Protein AF-A0A3B9JZQ7-F1 (afdb_monomer_lite)

Secondary structure (DSSP, 8-state):
------------------SSHHHHHHHHHHHTTT--SHHHHHHHHHHHHHHHHH--SSS-TTTHHHHHHHHHHHHHHHHHHHS---SS--HHHHHHHHHHHHHHHHHHHHHHHHHHHHHHHHHHHHHTT-----PPPPGGGTT-PPP------HHHHHHHTT-

Sequence (163 aa):
MAAQLESEVDFQLHLDNFEGPFDLLLNLIGKHELDISQIALARVTDEFLKYVKQLDSRQEIESASEFLVVAATLLDMKIVSLLPQSQAVDSEDIAALEARDLLFARLLQYRAFKEISSWFSTSLELESVRVAREVRLEETYRNLRPELVWSTDLEQFSQLAQL

Structure (mmCIF, N/CA/C/O backbone):
data_AF-A0A3B9JZQ7-F1
#
_entry.id   AF-A0A3B9JZQ7-F1
#
loop_
_atom_site.group_PDB
_atom_site.id
_atom_site.type_symbol
_atom_site.label_atom_id
_atom_site.label_alt_id
_atom_site.label_comp_id
_atom_site.label_asym_id
_atom_site.label_entity_id
_atom_site.label_seq_id
_atom_site.pdbx_PDB_ins_code
_atom_site.Cartn_x
_atom_site.Cartn_y
_atom_site.Cartn_z
_atom_site.occupancy
_atom_site.B_iso_or_equiv
_atom_site.auth_seq_id
_atom_site.auth_comp_id
_atom_site.auth_asym_id
_atom_site.auth_atom_id
_atom_site.pdbx_PDB_model_num
ATOM 1 N N . MET A 1 1 ? -22.611 -52.485 2.851 1.00 37.38 1 MET A N 1
ATOM 2 C CA . MET A 1 1 ? -22.014 -51.478 3.749 1.00 37.38 1 MET A CA 1
ATOM 3 C C . MET A 1 1 ? -21.030 -50.672 2.917 1.00 37.38 1 MET A C 1
ATOM 5 O O . MET A 1 1 ? -19.875 -51.051 2.805 1.00 37.38 1 MET A O 1
ATOM 9 N N . ALA A 1 2 ? -21.542 -49.672 2.199 1.00 35.56 2 ALA A N 1
ATOM 10 C CA . ALA A 1 2 ? -20.739 -48.759 1.395 1.00 35.56 2 ALA A CA 1
ATOM 11 C C . ALA A 1 2 ? -20.433 -47.555 2.286 1.00 35.56 2 ALA A C 1
ATOM 13 O O . ALA A 1 2 ? -21.358 -46.881 2.728 1.00 35.56 2 ALA A O 1
ATOM 14 N N . ALA A 1 3 ? -19.164 -47.364 2.635 1.00 38.00 3 ALA A N 1
ATOM 15 C CA . ALA A 1 3 ? -18.738 -46.189 3.373 1.00 38.00 3 ALA A CA 1
ATOM 16 C C . ALA A 1 3 ? -18.608 -45.032 2.377 1.00 38.00 3 ALA A C 1
ATOM 18 O O . ALA A 1 3 ? -17.708 -45.028 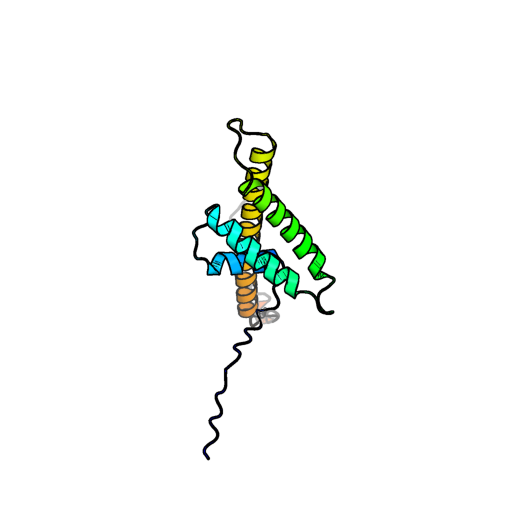1.538 1.00 38.00 3 ALA A O 1
ATOM 19 N N . GLN A 1 4 ? -19.550 -44.091 2.454 1.00 39.56 4 GLN A N 1
ATOM 20 C CA . GLN A 1 4 ? -19.399 -42.744 1.920 1.00 39.56 4 GLN A CA 1
ATOM 21 C C . GLN A 1 4 ? -18.140 -42.123 2.548 1.00 39.56 4 GLN A C 1
ATOM 23 O O . GLN A 1 4 ? -18.058 -41.997 3.767 1.00 39.56 4 GLN A O 1
ATOM 28 N N . LEU A 1 5 ? -17.169 -41.742 1.723 1.00 39.50 5 LEU A N 1
ATOM 29 C CA . LEU A 1 5 ? -16.162 -40.751 2.092 1.00 39.50 5 LEU A CA 1
ATOM 30 C C . LEU A 1 5 ? -16.700 -39.407 1.604 1.00 39.50 5 LEU A C 1
ATOM 32 O O . LEU A 1 5 ? -16.494 -39.029 0.453 1.00 39.50 5 LEU A O 1
ATOM 36 N N . GLU A 1 6 ? -17.454 -38.725 2.462 1.00 41.28 6 GLU A N 1
ATOM 37 C CA . GLU A 1 6 ? -17.673 -37.290 2.313 1.00 41.28 6 GLU A CA 1
ATOM 38 C C . GLU A 1 6 ? -16.340 -36.610 2.622 1.00 41.28 6 GLU A C 1
ATOM 40 O O . GLU A 1 6 ? -15.930 -36.491 3.774 1.00 41.28 6 GLU A O 1
ATOM 45 N N . SER A 1 7 ? -15.607 -36.230 1.579 1.00 39.06 7 SER A N 1
ATOM 46 C CA . SER A 1 7 ? -14.539 -35.254 1.727 1.00 39.06 7 SER A CA 1
ATOM 47 C C . SER A 1 7 ? -15.198 -33.882 1.857 1.00 39.06 7 SER A C 1
ATOM 49 O O . SER A 1 7 ? -15.481 -33.236 0.845 1.00 39.06 7 SER A O 1
ATOM 51 N N . GLU A 1 8 ? -15.462 -33.441 3.088 1.00 43.41 8 GLU A N 1
ATOM 52 C CA . GLU A 1 8 ? -15.499 -32.007 3.372 1.00 43.41 8 GLU A CA 1
ATOM 53 C C . GLU A 1 8 ? -14.128 -31.464 2.967 1.00 43.41 8 GLU A C 1
ATOM 55 O O . GLU A 1 8 ? -13.118 -31.685 3.635 1.00 43.41 8 GLU A O 1
ATOM 60 N N . VAL A 1 9 ? -14.070 -30.836 1.795 1.00 34.81 9 VAL A N 1
ATOM 61 C CA . VAL A 1 9 ? -12.915 -30.037 1.406 1.00 34.81 9 VAL A CA 1
ATOM 62 C C . VAL A 1 9 ? -12.940 -28.828 2.332 1.00 34.81 9 VAL A C 1
ATOM 64 O O . VAL A 1 9 ? -13.608 -27.837 2.047 1.00 34.81 9 VAL A O 1
ATOM 67 N N . ASP A 1 10 ? -12.256 -28.946 3.468 1.00 35.53 10 ASP A N 1
ATOM 68 C CA . ASP A 1 10 ? -11.880 -27.811 4.300 1.00 35.53 10 ASP A CA 1
ATOM 69 C C . ASP A 1 10 ? -10.979 -26.930 3.427 1.00 35.53 10 ASP A C 1
ATOM 71 O O . ASP A 1 10 ? -9.801 -27.220 3.203 1.00 35.53 10 ASP A O 1
ATOM 75 N N . PHE A 1 11 ? -11.584 -25.929 2.786 1.00 29.72 11 PHE A N 1
ATOM 76 C CA . PHE A 1 11 ? -10.902 -25.022 1.874 1.00 29.72 11 PHE A CA 1
ATOM 77 C C . PHE A 1 11 ? -10.063 -24.062 2.721 1.00 29.72 11 PHE A C 1
ATOM 79 O O . PHE A 1 11 ? -10.456 -22.929 2.995 1.00 29.72 11 PHE A O 1
ATOM 86 N N . GLN A 1 12 ? -8.906 -24.537 3.182 1.00 29.44 12 GLN A N 1
ATOM 87 C CA . GLN A 1 12 ? -7.906 -23.706 3.839 1.00 29.44 12 GLN A CA 1
ATOM 88 C C . GLN A 1 12 ? -7.220 -22.850 2.777 1.00 29.44 12 GLN A C 1
ATOM 90 O O . GLN A 1 12 ? -6.185 -23.199 2.210 1.00 29.44 12 GLN A O 1
ATOM 95 N N . LEU A 1 13 ? -7.852 -21.716 2.478 1.00 29.69 13 LEU A N 1
ATOM 96 C CA . LEU A 1 13 ? -7.242 -20.630 1.733 1.00 29.69 13 LEU A CA 1
ATOM 97 C C . LEU A 1 13 ? -6.156 -20.015 2.631 1.00 29.69 13 LEU A C 1
ATOM 99 O O . LEU A 1 13 ? -6.441 -19.140 3.449 1.00 29.69 13 LEU A O 1
ATOM 103 N N . HIS A 1 14 ? -4.918 -20.495 2.515 1.00 36.44 14 HIS A N 1
ATOM 104 C CA . HIS A 1 14 ? -3.764 -19.769 3.034 1.00 36.44 14 HIS A CA 1
ATOM 105 C C . HIS A 1 14 ? -3.630 -18.483 2.216 1.00 36.44 14 HIS A C 1
ATOM 107 O O . HIS A 1 14 ? -3.199 -18.513 1.067 1.00 36.44 14 HIS A O 1
ATOM 113 N N . LEU A 1 15 ? -4.104 -17.375 2.786 1.00 44.41 15 LEU A N 1
ATOM 114 C CA . LEU A 1 15 ? -3.919 -16.047 2.219 1.00 44.41 15 LEU A CA 1
ATOM 115 C C . LEU A 1 15 ? -2.451 -15.658 2.395 1.00 44.41 15 LEU A C 1
ATOM 117 O O . LEU A 1 15 ? -1.941 -15.675 3.509 1.00 44.41 15 LEU A O 1
ATO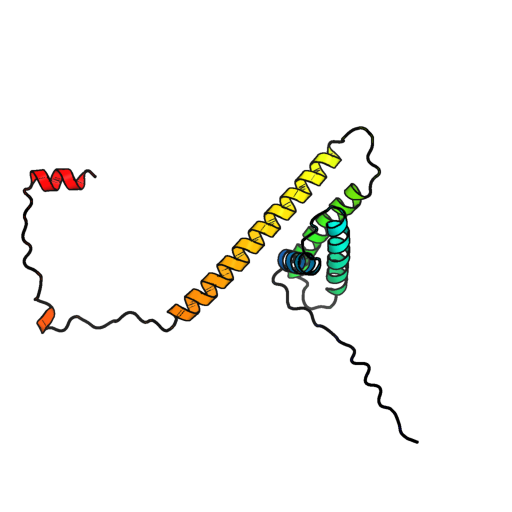M 121 N N . ASP A 1 16 ? -1.837 -15.389 1.249 1.00 52.84 16 ASP A N 1
ATOM 122 C CA . ASP A 1 16 ? -0.531 -14.808 0.946 1.00 52.84 16 ASP A CA 1
ATOM 123 C C . ASP A 1 16 ? 0.248 -14.149 2.100 1.00 52.84 16 ASP A C 1
ATOM 125 O O . ASP A 1 16 ? -0.300 -13.413 2.918 1.00 52.84 16 ASP A O 1
ATOM 129 N N . ASN A 1 17 ? 1.576 -14.318 2.079 1.00 60.31 17 ASN A N 1
ATOM 130 C CA . ASN A 1 17 ? 2.511 -13.474 2.824 1.00 60.31 17 ASN A CA 1
ATOM 131 C C . ASN A 1 17 ? 2.336 -12.018 2.354 1.00 60.31 17 ASN A C 1
ATOM 133 O O . ASN A 1 17 ? 2.910 -11.618 1.340 1.00 60.31 17 ASN A O 1
ATOM 137 N N . PHE A 1 18 ? 1.520 -11.231 3.053 1.00 69.88 18 PHE A N 1
ATOM 138 C CA . PHE A 1 18 ? 1.382 -9.804 2.770 1.00 69.88 18 PHE A CA 1
ATOM 139 C C . PHE A 1 18 ? 2.705 -9.091 3.058 1.00 69.88 18 PHE A C 1
ATOM 141 O O . PHE A 1 18 ? 3.328 -9.317 4.094 1.00 69.88 18 PHE A O 1
ATOM 148 N N . GLU A 1 19 ? 3.104 -8.168 2.183 1.00 72.50 19 GLU A N 1
ATOM 149 C CA . GLU A 1 19 ? 4.322 -7.364 2.375 1.00 72.50 19 GLU A CA 1
ATOM 150 C C . GLU A 1 19 ? 4.186 -6.324 3.508 1.00 72.50 19 GLU A C 1
ATOM 152 O O . GLU A 1 19 ? 5.148 -5.634 3.835 1.00 72.50 19 GLU A O 1
ATOM 157 N N . GLY A 1 20 ? 2.995 -6.194 4.106 1.00 81.19 20 GLY A N 1
ATOM 158 C CA . GLY A 1 20 ? 2.732 -5.308 5.238 1.00 81.19 20 GLY A CA 1
ATOM 159 C C . GLY A 1 20 ? 1.241 -5.023 5.464 1.00 81.19 20 GLY A C 1
ATOM 160 O O . GLY A 1 20 ? 0.377 -5.511 4.724 1.00 81.19 20 GLY A O 1
ATOM 161 N N . PRO A 1 21 ? 0.902 -4.190 6.465 1.00 83.94 21 PRO A N 1
ATOM 162 C CA . PRO A 1 21 ? -0.486 -3.929 6.851 1.00 83.94 21 PRO A CA 1
ATOM 163 C C . PRO A 1 21 ? -1.283 -3.164 5.789 1.00 83.94 21 PRO A C 1
ATOM 165 O O . PRO A 1 21 ? -2.485 -3.385 5.647 1.00 83.94 21 PRO A O 1
ATOM 168 N N . PHE A 1 22 ? -0.638 -2.284 5.016 1.00 85.81 22 PHE A N 1
ATOM 169 C CA . PHE A 1 22 ? -1.313 -1.552 3.940 1.00 85.81 22 PHE A CA 1
ATOM 170 C C . PHE A 1 22 ? -1.701 -2.453 2.773 1.00 85.81 22 PHE A C 1
ATOM 172 O O . PHE A 1 22 ? -2.736 -2.215 2.154 1.00 85.81 22 PHE A O 1
ATOM 179 N N . ASP A 1 23 ? -0.927 -3.504 2.506 1.00 83.56 23 ASP A N 1
ATOM 180 C CA . ASP A 1 23 ? -1.261 -4.448 1.446 1.00 83.56 23 ASP A CA 1
ATOM 181 C C . ASP A 1 23 ? -2.479 -5.294 1.8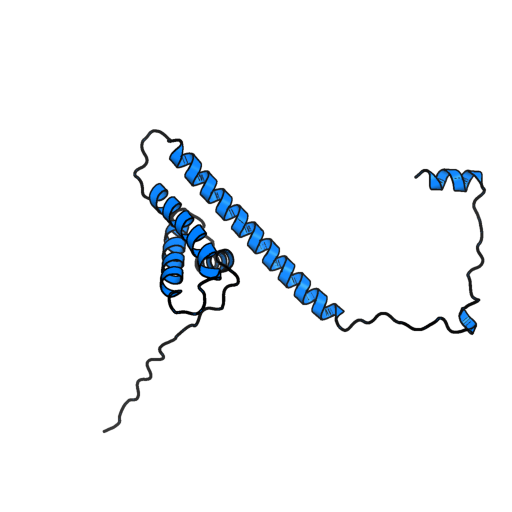05 1.00 83.56 23 ASP A C 1
ATOM 183 O O . ASP A 1 23 ? -3.413 -5.435 1.014 1.00 83.56 23 ASP A O 1
ATOM 187 N N . LEU A 1 24 ? -2.519 -5.768 3.054 1.00 84.19 24 LEU A N 1
ATOM 188 C CA . LEU A 1 24 ? -3.696 -6.432 3.595 1.00 84.19 24 LEU A CA 1
ATOM 189 C C . LEU A 1 24 ? -4.923 -5.518 3.509 1.00 84.19 24 LEU A C 1
ATOM 191 O O . LEU A 1 24 ? -5.968 -5.940 3.021 1.00 84.19 24 LEU A O 1
ATOM 195 N N . LEU A 1 25 ? -4.802 -4.256 3.931 1.00 84.50 25 LEU A N 1
ATOM 196 C CA . LEU A 1 25 ? -5.907 -3.301 3.846 1.00 84.50 25 LEU A CA 1
ATOM 197 C C . LEU A 1 25 ? -6.373 -3.075 2.408 1.00 84.50 25 LEU A C 1
ATOM 199 O O . LEU A 1 25 ? -7.577 -3.079 2.168 1.00 84.50 25 LEU A O 1
ATOM 203 N N . LEU A 1 26 ? -5.460 -2.923 1.446 1.00 82.56 26 LEU A N 1
ATOM 204 C CA . LEU A 1 26 ? -5.830 -2.801 0.035 1.00 82.56 26 LEU A CA 1
ATOM 205 C C . LEU A 1 26 ? -6.550 -4.051 -0.480 1.00 82.56 26 LEU A C 1
ATOM 207 O O . LEU A 1 26 ? -7.528 -3.920 -1.213 1.00 82.56 26 LEU A O 1
ATOM 211 N N . ASN A 1 27 ? -6.107 -5.247 -0.084 1.00 82.88 27 ASN A N 1
ATOM 212 C CA . ASN A 1 27 ? -6.754 -6.502 -0.464 1.00 82.88 27 ASN A CA 1
ATOM 213 C C . ASN A 1 27 ? -8.178 -6.599 0.105 1.00 82.88 27 ASN A C 1
ATOM 215 O O . ASN A 1 27 ? -9.115 -6.922 -0.626 1.00 82.88 27 ASN A O 1
ATOM 219 N N . LEU A 1 28 ? -8.351 -6.270 1.390 1.00 81.62 28 LEU A N 1
ATOM 220 C CA . LEU A 1 28 ? -9.656 -6.261 2.055 1.00 81.62 28 LEU A CA 1
ATOM 221 C C . LEU A 1 28 ? -10.587 -5.211 1.434 1.00 81.62 28 LEU A C 1
ATOM 223 O O . LEU A 1 28 ? -11.722 -5.524 1.094 1.00 81.62 28 LEU A O 1
ATOM 227 N N . ILE A 1 29 ? -10.103 -3.988 1.199 1.00 78.44 29 ILE A N 1
ATOM 228 C CA . ILE A 1 29 ? -10.885 -2.923 0.548 1.00 78.44 29 ILE A CA 1
ATOM 229 C C . ILE A 1 29 ? -11.261 -3.317 -0.886 1.00 78.44 29 ILE A C 1
ATOM 231 O O . ILE A 1 29 ? -12.388 -3.074 -1.312 1.00 78.44 29 ILE A O 1
ATOM 235 N N . GLY A 1 30 ? -10.345 -3.948 -1.625 1.00 76.25 30 GLY A N 1
ATOM 236 C CA . GLY A 1 30 ? -10.595 -4.431 -2.982 1.00 76.25 30 GLY A CA 1
ATOM 237 C C . GLY A 1 30 ? -11.689 -5.500 -3.048 1.00 76.25 30 GLY A C 1
ATOM 238 O O . GLY A 1 30 ? -12.511 -5.463 -3.959 1.00 76.25 30 GLY A O 1
ATOM 239 N N . LYS A 1 31 ? -11.747 -6.410 -2.065 1.00 73.75 31 LYS A N 1
ATOM 240 C CA . LYS A 1 31 ? -12.781 -7.460 -1.970 1.00 73.75 31 LYS A CA 1
ATOM 241 C C . LYS A 1 31 ? -14.192 -6.918 -1.747 1.00 73.75 31 LYS A C 1
ATOM 243 O O . LYS A 1 31 ? -15.149 -7.558 -2.167 1.00 73.75 31 LYS A O 1
ATOM 248 N N . HIS A 1 32 ? -14.324 -5.764 -1.097 1.00 66.19 32 HIS A N 1
ATOM 249 C CA . HIS A 1 32 ? -15.621 -5.149 -0.788 1.00 66.19 32 HIS A CA 1
ATOM 250 C C . HIS A 1 32 ? -16.083 -4.126 -1.841 1.00 66.19 32 HIS A C 1
ATOM 252 O O . HIS A 1 32 ? -16.973 -3.339 -1.540 1.00 66.19 32 HIS A O 1
ATOM 258 N N . GLU A 1 33 ? -15.486 -4.131 -3.043 1.00 54.22 33 GLU A N 1
ATOM 259 C CA . GLU A 1 33 ? -15.878 -3.335 -4.222 1.00 54.22 33 GLU A CA 1
ATOM 260 C C . GLU A 1 33 ? -16.396 -1.915 -3.896 1.00 54.22 33 GLU A C 1
ATOM 262 O O . GLU A 1 33 ? -17.582 -1.617 -3.961 1.00 54.22 33 GLU A O 1
ATOM 267 N N . LEU A 1 34 ? -15.460 -1.007 -3.602 1.00 49.44 34 LEU A N 1
ATOM 268 C CA . LEU A 1 34 ? -15.567 0.445 -3.841 1.00 49.44 34 LEU A CA 1
ATOM 269 C C . LEU A 1 34 ? -16.699 1.265 -3.191 1.00 49.44 34 LEU A C 1
ATOM 271 O O . LEU A 1 34 ? -16.786 2.453 -3.491 1.00 49.44 34 LEU A O 1
ATOM 275 N N . ASP A 1 35 ? -17.453 0.764 -2.218 1.00 50.28 35 ASP A N 1
ATOM 276 C CA . ASP A 1 35 ? -18.260 1.646 -1.360 1.00 50.28 35 ASP A CA 1
ATOM 277 C C . ASP A 1 35 ? -17.449 2.092 -0.137 1.00 50.28 35 ASP A C 1
ATOM 279 O O . ASP A 1 35 ? -17.704 1.663 0.983 1.00 50.28 35 ASP A O 1
ATOM 283 N N . ILE A 1 36 ? -16.464 2.982 -0.329 1.00 53.44 36 ILE A N 1
ATOM 284 C CA . ILE A 1 36 ? -15.640 3.591 0.743 1.00 53.44 36 ILE A CA 1
ATOM 285 C C . ILE A 1 36 ? -16.478 4.610 1.554 1.00 53.44 36 ILE A C 1
ATOM 287 O O . ILE A 1 36 ? -16.139 5.781 1.709 1.00 53.44 36 ILE A O 1
ATOM 291 N N . SER A 1 37 ? -17.632 4.171 2.047 1.00 55.91 37 SER A N 1
ATOM 292 C CA . SER A 1 37 ? -18.474 4.879 3.006 1.00 55.91 37 SER A CA 1
ATOM 293 C C . SER A 1 37 ? -18.071 4.494 4.434 1.00 55.91 37 SER A C 1
ATOM 295 O O . SER A 1 37 ? -17.359 3.511 4.656 1.00 55.91 37 SER A O 1
ATOM 297 N N . GLN A 1 38 ? -18.555 5.233 5.435 1.00 56.09 38 GLN A N 1
ATOM 298 C CA . GLN A 1 38 ? -18.301 4.928 6.854 1.00 56.09 38 GLN A CA 1
ATOM 299 C C . GLN A 1 38 ? -18.656 3.471 7.233 1.00 56.09 38 GLN A C 1
ATOM 301 O O . GLN A 1 38 ? -18.018 2.883 8.105 1.00 56.09 38 GLN A O 1
ATOM 306 N N . ILE A 1 39 ? -19.619 2.855 6.533 1.00 51.03 39 ILE A N 1
ATOM 307 C CA . ILE A 1 39 ? -20.075 1.475 6.765 1.00 51.03 39 ILE A CA 1
ATOM 308 C C . ILE A 1 39 ? -19.032 0.438 6.302 1.00 51.03 39 ILE A C 1
ATOM 310 O O . ILE A 1 39 ? -18.928 -0.632 6.905 1.00 51.03 39 ILE A O 1
ATOM 314 N N . ALA A 1 40 ? -18.222 0.743 5.281 1.00 64.56 40 ALA A N 1
ATOM 315 C CA . ALA A 1 40 ? -17.184 -0.167 4.794 1.00 64.56 40 ALA A CA 1
ATOM 316 C C . ALA A 1 40 ? -15.925 -0.157 5.665 1.00 64.56 40 ALA A C 1
ATOM 318 O O . ALA A 1 40 ? -15.329 -1.213 5.868 1.00 64.56 40 ALA A O 1
ATOM 319 N N . LEU A 1 41 ? -15.558 0.990 6.252 1.00 71.44 41 LEU A N 1
ATOM 320 C CA . LEU A 1 41 ? -14.386 1.068 7.130 1.00 71.44 41 LEU A CA 1
ATOM 321 C C . LEU A 1 41 ? -14.554 0.173 8.364 1.00 71.44 41 LEU A C 1
ATOM 323 O O . LEU A 1 41 ? -13.646 -0.573 8.702 1.00 71.44 41 LEU A O 1
ATOM 327 N N . ALA A 1 42 ? -15.734 0.172 8.990 1.00 76.50 42 ALA A N 1
ATOM 328 C CA . ALA A 1 42 ? -16.002 -0.676 10.152 1.00 76.50 42 ALA A CA 1
ATOM 329 C C . ALA A 1 42 ? -15.866 -2.179 9.839 1.00 76.50 42 ALA A C 1
ATOM 331 O O . ALA A 1 42 ? -15.294 -2.918 10.641 1.00 76.50 42 ALA A O 1
ATOM 332 N N . ARG A 1 43 ? -16.350 -2.623 8.668 1.00 78.62 43 ARG A N 1
ATOM 333 C CA . ARG A 1 43 ? -16.232 -4.022 8.218 1.00 78.62 43 ARG A CA 1
ATOM 334 C C . ARG A 1 43 ? -14.786 -4.405 7.915 1.00 78.62 43 ARG A C 1
ATOM 336 O O . ARG A 1 43 ? -14.326 -5.442 8.382 1.00 78.62 43 ARG A O 1
ATOM 343 N N . VAL A 1 44 ? -14.062 -3.547 7.196 1.00 81.00 44 VAL A N 1
ATOM 344 C CA . VAL A 1 44 ? -12.639 -3.754 6.887 1.00 81.00 44 VAL A CA 1
ATOM 345 C C . VAL A 1 44 ? -11.809 -3.800 8.170 1.00 81.00 44 VAL A C 1
ATOM 347 O O . VAL A 1 44 ? -10.954 -4.670 8.306 1.00 81.00 44 VAL A O 1
ATOM 350 N N . THR A 1 45 ? -12.094 -2.930 9.144 1.00 84.25 45 THR A N 1
ATOM 351 C CA . THR A 1 45 ? -11.446 -2.953 10.463 1.00 84.25 45 THR A CA 1
ATOM 352 C C . THR A 1 45 ? -11.676 -4.282 11.182 1.00 84.25 45 THR A C 1
ATOM 354 O O . THR A 1 45 ? -10.737 -4.835 11.749 1.00 84.25 45 THR A O 1
ATOM 357 N N . ASP A 1 46 ? -12.890 -4.834 11.145 1.00 86.25 46 ASP A N 1
ATOM 358 C CA . ASP A 1 46 ? -13.184 -6.120 11.790 1.00 86.25 46 ASP A CA 1
ATOM 359 C C . ASP A 1 46 ? -12.447 -7.292 11.133 1.00 86.25 46 ASP A C 1
ATOM 361 O O . ASP A 1 46 ? -11.897 -8.149 11.832 1.00 86.25 46 ASP A O 1
ATOM 365 N N . GLU A 1 47 ? -12.374 -7.313 9.803 1.00 84.62 47 GLU A N 1
ATOM 366 C CA . GLU A 1 47 ? -11.606 -8.316 9.058 1.00 84.62 47 GLU A CA 1
ATOM 367 C C . GLU A 1 47 ? -10.097 -8.180 9.297 1.00 84.62 47 GLU A C 1
ATOM 369 O O . GLU A 1 47 ? -9.423 -9.183 9.544 1.00 84.62 47 GLU A O 1
ATOM 374 N N . PHE A 1 48 ? -9.579 -6.950 9.322 1.00 86.06 48 PHE A N 1
ATOM 375 C CA . PHE A 1 48 ? -8.179 -6.668 9.636 1.00 86.06 48 PHE A CA 1
ATOM 376 C C . PHE A 1 48 ? -7.818 -7.155 11.043 1.00 86.06 48 PHE A C 1
ATOM 378 O O . PHE A 1 48 ? -6.848 -7.888 11.223 1.00 86.06 48 PHE A O 1
ATOM 385 N N . LEU A 1 49 ? -8.630 -6.824 12.052 1.00 85.38 49 LEU A N 1
ATOM 386 C CA . LEU A 1 49 ? -8.405 -7.268 13.431 1.00 85.38 49 LEU A CA 1
ATOM 387 C C . LEU A 1 49 ? -8.520 -8.788 13.580 1.00 85.38 49 LEU A C 1
ATOM 389 O O . LEU A 1 49 ? -7.829 -9.371 14.415 1.00 85.38 49 LEU A O 1
ATOM 393 N N . LYS A 1 50 ? -9.382 -9.444 12.794 1.00 86.25 50 LYS A N 1
ATOM 394 C CA . LYS A 1 50 ? -9.472 -10.909 12.763 1.00 86.25 50 LYS A CA 1
ATOM 395 C C . LYS A 1 50 ? -8.175 -11.525 12.239 1.00 86.25 50 LYS A C 1
ATOM 397 O O . LYS A 1 50 ? -7.691 -12.469 12.856 1.00 86.25 50 LYS A O 1
ATOM 402 N N . TYR A 1 51 ? -7.601 -10.964 11.175 1.00 80.88 51 TYR A N 1
ATOM 403 C CA . TYR A 1 51 ? -6.307 -11.393 10.642 1.00 80.88 51 TYR A CA 1
ATOM 404 C C . TYR A 1 51 ? -5.174 -11.166 11.655 1.00 80.88 51 TYR A C 1
ATOM 406 O O . TYR A 1 51 ? -4.432 -12.091 11.973 1.00 80.88 51 TYR A O 1
ATOM 414 N N . VAL A 1 52 ? -5.103 -9.977 12.266 1.00 80.44 52 VAL A N 1
ATOM 415 C CA . VAL A 1 52 ? -4.091 -9.655 13.294 1.00 80.44 52 VAL A CA 1
ATOM 416 C C . VAL A 1 52 ? -4.174 -10.573 14.514 1.00 80.44 52 VAL A C 1
ATOM 418 O O . VAL A 1 52 ? -3.151 -10.933 15.080 1.00 80.44 52 VAL A O 1
ATOM 421 N N . LYS A 1 53 ? -5.366 -11.027 14.906 1.00 80.12 53 LYS A N 1
ATOM 422 C CA . LYS A 1 53 ? -5.521 -12.015 15.989 1.00 80.12 53 LYS A CA 1
ATOM 423 C C . LYS A 1 53 ? -5.083 -13.430 15.603 1.00 80.12 53 LYS A C 1
ATOM 425 O O . LYS A 1 53 ? -4.841 -14.243 16.488 1.00 80.12 53 LYS A O 1
ATOM 430 N N . GLN A 1 54 ? -5.036 -13.745 14.310 1.00 77.88 54 GLN A N 1
ATOM 431 C CA . GLN A 1 54 ? -4.589 -15.043 13.795 1.00 77.88 54 GLN A CA 1
ATOM 432 C C . GLN A 1 54 ? -3.073 -15.094 13.564 1.00 77.88 54 GLN A C 1
ATOM 434 O O . GLN A 1 54 ? -2.519 -16.188 13.497 1.00 77.88 54 GLN A O 1
ATOM 439 N N . LEU A 1 55 ? -2.404 -13.936 13.518 1.00 70.75 55 LEU A N 1
ATOM 440 C CA . LEU A 1 55 ? -0.948 -13.795 13.374 1.00 70.75 55 LEU A CA 1
ATOM 441 C C . LEU A 1 55 ? -0.131 -14.385 14.550 1.00 70.75 55 LEU A C 1
ATOM 443 O O . LEU A 1 55 ? 1.096 -14.463 14.485 1.00 70.75 55 LEU A O 1
ATOM 447 N N . ASP A 1 56 ? -0.782 -14.871 15.608 1.00 55.62 56 ASP A N 1
ATOM 448 C CA . ASP A 1 56 ? -0.130 -15.485 16.765 1.00 55.62 56 ASP A CA 1
ATOM 449 C C . ASP A 1 56 ? 0.160 -16.985 16.569 1.00 55.62 56 ASP A C 1
ATOM 451 O O . ASP A 1 56 ? -0.550 -17.860 17.066 1.00 55.62 56 ASP A O 1
ATOM 455 N N . SER A 1 57 ? 1.278 -17.301 15.904 1.00 52.81 57 SER A N 1
ATOM 456 C CA . SER A 1 57 ? 2.099 -18.470 16.271 1.00 52.81 57 SER A CA 1
ATOM 457 C C . SER A 1 57 ? 3.530 -18.396 15.710 1.00 52.81 57 SER A C 1
ATOM 459 O O . SER A 1 57 ? 3.838 -18.852 14.619 1.00 52.81 57 SER A O 1
ATOM 461 N N . ARG A 1 58 ? 4.463 -17.876 16.520 1.00 52.69 58 ARG A N 1
ATOM 462 C CA . ARG A 1 58 ? 5.933 -18.063 16.423 1.00 52.69 58 ARG A CA 1
ATOM 463 C C . ARG A 1 58 ? 6.699 -17.549 15.186 1.00 52.69 58 ARG A C 1
ATOM 465 O O . ARG A 1 58 ? 7.916 -17.455 15.317 1.00 52.69 58 ARG A O 1
ATOM 472 N N . GLN A 1 59 ? 6.084 -17.215 14.050 1.00 53.97 59 GLN A N 1
ATOM 473 C CA . GLN A 1 59 ? 6.831 -16.932 12.807 1.00 53.97 59 GLN A CA 1
ATOM 474 C C . GLN A 1 59 ? 6.943 -15.452 12.387 1.00 53.97 59 GLN A C 1
ATOM 476 O O . GLN A 1 59 ? 7.845 -15.147 11.615 1.00 53.97 59 GLN A O 1
ATOM 481 N N . GLU A 1 60 ? 6.140 -14.519 12.921 1.00 57.62 60 GLU A N 1
ATOM 482 C CA . GLU A 1 60 ? 6.022 -13.156 12.341 1.00 57.62 60 GLU A CA 1
ATOM 483 C C . GLU A 1 60 ? 6.079 -12.006 13.375 1.00 57.62 60 GLU A C 1
ATOM 485 O O . GLU A 1 60 ? 5.445 -10.963 13.230 1.00 57.62 60 GLU A O 1
ATOM 490 N N . ILE A 1 61 ? 6.855 -12.176 14.451 1.00 52.66 61 ILE A N 1
ATOM 491 C CA . ILE A 1 61 ? 6.940 -11.197 15.558 1.00 52.66 61 ILE A CA 1
ATOM 492 C C . ILE A 1 61 ? 7.524 -9.841 15.112 1.00 52.66 61 ILE A C 1
ATOM 494 O O . ILE A 1 61 ? 7.154 -8.806 15.663 1.00 52.66 61 ILE A O 1
ATOM 498 N N . GLU A 1 62 ? 8.416 -9.820 14.119 1.00 56.62 62 GLU A N 1
ATOM 499 C CA . GLU A 1 62 ? 9.075 -8.586 13.663 1.00 56.62 62 GLU A CA 1
ATOM 500 C C . GLU A 1 62 ? 8.113 -7.693 12.855 1.00 56.62 62 GLU A C 1
ATOM 502 O O . GLU A 1 62 ? 8.012 -6.490 13.108 1.00 56.62 62 GLU A O 1
ATOM 507 N N . SER A 1 63 ? 7.300 -8.301 11.985 1.00 60.00 63 SER A N 1
ATOM 508 C CA . SER A 1 63 ? 6.252 -7.617 11.218 1.00 60.00 63 SER A CA 1
ATOM 509 C C . SER A 1 63 ? 5.049 -7.210 12.076 1.00 60.00 63 SER A C 1
ATOM 511 O O . SER A 1 63 ? 4.358 -6.251 11.742 1.00 60.00 63 SER A O 1
ATOM 513 N N . ALA A 1 64 ? 4.809 -7.868 13.217 1.00 67.19 64 ALA A N 1
ATOM 514 C CA . ALA A 1 64 ? 3.636 -7.617 14.058 1.00 67.19 64 ALA A CA 1
ATOM 515 C C . ALA A 1 64 ? 3.520 -6.162 14.556 1.00 67.19 64 ALA A C 1
ATOM 517 O O . ALA A 1 64 ? 2.411 -5.660 14.734 1.00 67.19 64 ALA A O 1
ATOM 518 N N . SER A 1 65 ? 4.639 -5.456 14.754 1.00 76.69 65 SER A N 1
ATOM 519 C CA . SER A 1 65 ? 4.628 -4.082 15.280 1.00 76.69 65 SER A CA 1
ATOM 520 C C . SER A 1 65 ? 3.882 -3.090 14.373 1.00 76.69 65 SER A C 1
ATOM 522 O O . SER A 1 65 ? 3.081 -2.290 14.859 1.00 76.69 65 SER A O 1
ATOM 524 N N . GLU A 1 66 ? 4.066 -3.184 13.056 1.00 79.31 66 GLU A N 1
ATOM 525 C CA . GLU A 1 66 ? 3.406 -2.315 12.077 1.00 79.31 66 GLU A CA 1
ATOM 526 C C . GLU A 1 66 ? 1.903 -2.601 11.999 1.00 79.31 66 GLU A C 1
ATOM 528 O O . GLU A 1 66 ? 1.083 -1.678 11.977 1.00 79.31 66 GLU A O 1
ATOM 533 N N . PHE A 1 67 ? 1.531 -3.884 12.038 1.00 82.88 67 PHE A N 1
ATOM 534 C CA . PHE A 1 67 ? 0.134 -4.305 12.098 1.00 82.88 67 PHE A CA 1
ATOM 535 C C . PHE A 1 67 ? -0.558 -3.793 13.362 1.00 82.88 67 PHE A C 1
ATOM 537 O O . PHE A 1 67 ? -1.706 -3.359 13.283 1.00 82.88 67 PHE A O 1
ATOM 544 N N . LEU A 1 68 ? 0.128 -3.781 14.509 1.00 84.19 68 LEU A N 1
ATOM 545 C CA . LEU A 1 68 ? -0.427 -3.273 15.765 1.00 84.19 68 LEU A CA 1
ATOM 546 C C . LEU A 1 68 ? -0.677 -1.760 15.733 1.00 84.19 68 LEU A C 1
ATOM 548 O O . LEU A 1 68 ? -1.722 -1.314 16.205 1.00 84.19 68 LEU A O 1
ATOM 552 N N . VAL A 1 69 ? 0.228 -0.966 15.149 1.00 85.06 69 VAL A N 1
ATOM 553 C CA . VAL A 1 69 ? 0.037 0.493 15.010 1.00 85.06 69 VAL A CA 1
ATOM 554 C C . VAL A 1 69 ? -1.186 0.801 14.144 1.00 85.06 69 VAL A C 1
ATOM 556 O O . VAL A 1 69 ? -2.019 1.643 14.497 1.00 85.06 69 VAL A O 1
ATOM 559 N N . VAL A 1 70 ? -1.322 0.095 13.021 1.00 85.44 70 VAL A N 1
ATOM 560 C CA . VAL A 1 70 ? -2.471 0.254 12.123 1.00 85.44 70 VAL A CA 1
ATOM 561 C C . VAL A 1 70 ? -3.755 -0.251 12.787 1.00 85.44 70 VAL A C 1
ATOM 563 O O . VAL A 1 70 ? -4.772 0.437 12.732 1.00 85.44 70 VAL A O 1
ATOM 566 N N . ALA A 1 71 ? -3.709 -1.385 13.494 1.00 86.81 71 ALA A N 1
ATOM 567 C CA . ALA A 1 71 ? -4.842 -1.914 14.256 1.00 86.81 71 ALA A CA 1
ATOM 568 C C . ALA A 1 71 ? -5.343 -0.918 15.310 1.00 86.81 71 ALA A C 1
ATOM 570 O O . ALA A 1 71 ? -6.548 -0.693 15.413 1.00 86.81 71 ALA A O 1
ATOM 571 N N . ALA A 1 72 ? -4.430 -0.309 16.071 1.00 87.94 72 ALA A N 1
ATOM 572 C CA . ALA A 1 72 ? -4.766 0.690 17.081 1.00 87.94 72 ALA A CA 1
ATOM 573 C C . ALA A 1 72 ? -5.443 1.915 16.450 1.00 87.94 72 ALA A C 1
ATOM 575 O O . ALA A 1 72 ? -6.466 2.375 16.948 1.00 87.94 72 ALA A O 1
ATOM 576 N N . THR A 1 73 ? -4.926 2.376 15.309 1.00 85.56 73 THR A N 1
ATOM 577 C CA . THR A 1 73 ? -5.480 3.516 14.566 1.00 85.56 73 THR A CA 1
ATOM 578 C C . THR A 1 73 ? -6.888 3.214 14.035 1.00 85.56 73 THR A C 1
ATOM 580 O O . THR A 1 73 ? -7.795 4.031 14.160 1.00 85.56 73 THR A O 1
ATOM 583 N N . LEU A 1 74 ? -7.108 2.018 13.480 1.00 85.81 74 LEU A N 1
ATOM 584 C CA . LEU A 1 74 ? -8.424 1.595 12.987 1.00 85.81 74 LEU A CA 1
ATOM 585 C C . LEU A 1 74 ? -9.445 1.402 14.116 1.00 85.81 74 LEU A C 1
ATOM 587 O O . LEU A 1 74 ? -10.628 1.693 13.932 1.00 85.81 74 LEU A O 1
ATOM 591 N N . LEU A 1 75 ? -9.004 0.913 15.279 1.00 86.06 75 LEU A N 1
ATOM 592 C CA . LEU A 1 75 ? -9.843 0.813 16.473 1.00 86.06 75 LEU A CA 1
ATOM 593 C C . LEU A 1 75 ? -10.269 2.190 16.973 1.00 86.06 75 LEU A C 1
ATOM 595 O O . LEU A 1 75 ? -11.449 2.374 17.260 1.00 86.06 75 LEU A O 1
ATOM 599 N N . ASP A 1 76 ? -9.340 3.140 17.032 1.00 82.38 76 ASP A N 1
ATOM 600 C CA . ASP A 1 76 ? -9.614 4.517 17.447 1.00 82.38 76 ASP A CA 1
ATOM 601 C C . ASP A 1 76 ? -10.671 5.167 16.539 1.00 82.38 76 ASP A C 1
ATOM 603 O O . ASP A 1 76 ? -11.718 5.628 16.995 1.00 82.38 76 ASP A O 1
ATOM 607 N N . MET A 1 77 ? -10.497 5.031 15.220 1.00 79.88 77 MET A N 1
ATOM 608 C CA . MET A 1 77 ? -11.487 5.470 14.229 1.00 79.88 77 MET A CA 1
ATOM 609 C C . MET A 1 77 ? -12.853 4.796 14.411 1.00 79.88 77 MET A C 1
ATOM 611 O O . MET A 1 77 ? -13.892 5.441 14.254 1.00 79.88 77 MET A O 1
ATOM 615 N N . LYS A 1 78 ? -12.876 3.496 14.740 1.00 80.56 78 LYS A N 1
ATOM 616 C CA . LYS A 1 78 ? -14.125 2.761 14.978 1.00 80.56 78 LYS A CA 1
ATOM 617 C C . LYS A 1 78 ? -14.834 3.253 16.238 1.00 80.56 78 LYS A C 1
ATOM 619 O O . LYS A 1 78 ? -16.057 3.351 16.227 1.00 80.56 78 LYS A O 1
ATOM 624 N N . ILE A 1 79 ? -14.092 3.562 17.302 1.00 82.44 79 ILE A N 1
ATOM 625 C CA . ILE A 1 79 ? -14.650 4.106 18.545 1.00 82.44 79 ILE A CA 1
ATOM 626 C C . ILE A 1 79 ? -15.320 5.446 18.254 1.00 82.44 79 ILE A C 1
ATOM 628 O O . ILE A 1 79 ? -16.508 5.585 18.536 1.00 82.44 79 ILE A O 1
ATOM 632 N N . VAL A 1 80 ? -14.610 6.378 17.610 1.00 78.38 80 VAL A N 1
ATOM 633 C CA . VAL A 1 80 ? -15.166 7.700 17.282 1.00 78.38 80 VAL A CA 1
ATOM 634 C C . VAL A 1 80 ? -16.395 7.584 16.379 1.00 78.38 80 VAL A C 1
ATOM 636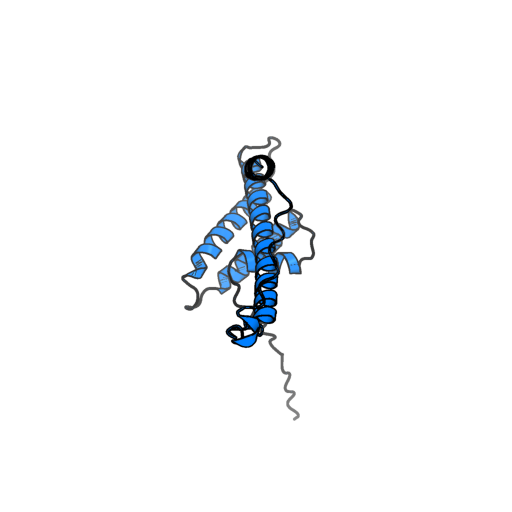 O O . VAL A 1 80 ? -17.418 8.206 16.644 1.00 78.38 80 VAL A O 1
ATOM 639 N N . SER A 1 81 ? -16.360 6.710 15.368 1.00 76.00 81 SER A N 1
ATOM 640 C CA . SER A 1 81 ? -17.505 6.495 14.472 1.00 76.00 81 SER A CA 1
ATOM 641 C C . SER A 1 81 ? -18.753 5.925 15.163 1.00 76.00 81 SER A C 1
ATOM 643 O O . SER A 1 81 ? -19.843 6.035 14.600 1.00 76.00 81 SER A O 1
ATOM 645 N N . LEU A 1 82 ? -18.612 5.262 16.314 1.00 77.69 82 LEU A N 1
ATOM 646 C CA . LEU A 1 82 ? -19.721 4.652 17.056 1.00 77.69 82 LEU A CA 1
ATOM 647 C C . LEU A 1 82 ? -20.218 5.522 18.217 1.00 77.69 82 LEU A C 1
ATOM 649 O O . LEU A 1 82 ? -21.264 5.213 18.795 1.00 77.69 82 LEU A O 1
ATOM 653 N N . LEU A 1 83 ? -19.490 6.582 18.575 1.00 75.94 83 LEU A N 1
ATOM 654 C CA . LEU A 1 83 ? -19.910 7.499 19.625 1.00 75.94 83 LEU A CA 1
ATOM 655 C C . LEU A 1 83 ? -21.116 8.336 19.156 1.00 75.94 83 LEU A C 1
ATOM 657 O O . LEU A 1 83 ? -21.172 8.768 18.002 1.00 75.94 83 LEU A O 1
ATOM 661 N N . PRO A 1 84 ? -22.116 8.561 20.029 1.00 73.06 84 PRO A N 1
ATOM 662 C CA . PRO A 1 84 ? -23.259 9.394 19.692 1.00 73.06 84 PRO A CA 1
ATOM 663 C C . PRO A 1 84 ? -22.792 10.826 19.418 1.00 73.06 84 PRO A C 1
ATOM 665 O O . PRO A 1 84 ? -22.211 11.471 20.288 1.00 73.06 84 PRO A O 1
ATOM 668 N N . GLN A 1 85 ? -23.082 11.319 18.214 1.00 66.81 85 GLN A N 1
ATOM 669 C CA . GLN A 1 85 ? -22.739 12.677 17.802 1.00 66.81 85 GLN A CA 1
ATOM 670 C C . GLN A 1 85 ? -23.498 13.676 18.685 1.00 66.81 85 GLN A C 1
ATOM 672 O O . GLN A 1 85 ? -24.730 13.767 18.637 1.00 66.81 85 GLN A O 1
ATOM 677 N N . SER A 1 86 ? -22.767 14.405 19.526 1.00 59.50 86 SER A N 1
ATOM 678 C CA . SER A 1 86 ? -23.301 15.577 20.215 1.00 59.50 86 SER A CA 1
ATOM 679 C C . SER A 1 86 ? -23.637 16.645 19.169 1.00 59.50 86 SER A C 1
ATOM 681 O O . SER A 1 86 ? -22.996 16.730 18.128 1.00 59.50 86 SER A O 1
ATOM 683 N N . GLN A 1 87 ? -24.642 17.491 19.413 1.00 59.59 87 GLN A N 1
ATOM 684 C CA . GLN A 1 87 ? -25.009 18.563 18.467 1.00 59.59 87 GLN A CA 1
ATOM 685 C C . GLN A 1 87 ? -23.893 19.610 18.268 1.00 59.59 87 GLN A C 1
ATOM 687 O O . GLN A 1 87 ? -23.992 20.446 17.371 1.00 59.59 87 GLN A O 1
ATOM 692 N N . ALA A 1 88 ? -22.843 19.571 19.091 1.00 62.69 88 ALA A N 1
ATOM 693 C CA . ALA A 1 88 ? -21.617 20.326 18.892 1.00 62.69 88 ALA A CA 1
ATOM 694 C C . ALA A 1 88 ? -20.567 19.427 18.229 1.00 62.69 88 ALA A C 1
ATOM 696 O O . ALA A 1 88 ? -20.244 18.375 18.769 1.00 62.69 88 ALA A O 1
ATOM 697 N N . VAL A 1 89 ? -20.032 19.870 17.087 1.00 63.59 89 VAL A N 1
ATOM 698 C CA . VAL A 1 89 ? -18.830 19.278 16.485 1.00 63.59 89 VAL A CA 1
ATOM 699 C C . VAL A 1 89 ? -17.674 19.539 17.445 1.00 63.59 89 VAL A C 1
ATOM 701 O O . VAL A 1 89 ? -17.301 20.701 17.638 1.00 63.59 89 VAL A O 1
ATOM 704 N N . ASP A 1 90 ? -17.154 18.489 18.074 1.00 71.44 90 ASP A N 1
ATOM 705 C CA . ASP A 1 90 ? -16.011 18.610 18.976 1.00 71.44 90 ASP A CA 1
ATOM 706 C C . ASP A 1 90 ? -14.691 18.528 18.191 1.00 71.44 90 ASP A C 1
ATOM 708 O O . ASP A 1 90 ? -14.622 18.050 17.056 1.00 71.44 90 ASP A O 1
ATOM 712 N N . SER A 1 91 ? -13.613 19.005 18.803 1.00 72.44 91 SER A N 1
ATOM 713 C CA . SER A 1 91 ? -12.251 18.912 18.269 1.00 72.44 91 SER A CA 1
ATOM 714 C C . SER A 1 91 ? -11.813 17.467 17.982 1.00 72.44 91 SER A C 1
ATOM 716 O O . SER A 1 91 ? -11.072 17.227 17.028 1.00 72.44 91 SER A O 1
ATOM 718 N N . GLU A 1 92 ? -12.319 16.502 18.752 1.00 70.56 92 GLU A N 1
ATOM 719 C CA . GLU A 1 92 ? -12.053 15.068 18.580 1.00 70.56 92 GLU A CA 1
ATOM 720 C C . GLU A 1 92 ? -12.696 14.495 17.306 1.00 70.56 92 GLU A C 1
ATOM 722 O O . GLU A 1 92 ? -12.063 13.703 16.604 1.00 70.56 92 GLU A O 1
ATOM 727 N N . ASP A 1 93 ? -13.897 14.952 16.936 1.00 69.81 93 ASP A N 1
ATOM 728 C CA . ASP A 1 93 ? -14.567 14.523 15.700 1.00 69.81 93 ASP A CA 1
ATOM 729 C C . ASP A 1 93 ? -13.791 14.982 14.454 1.00 69.81 93 ASP A C 1
ATOM 731 O O . ASP A 1 93 ? -13.661 14.242 13.474 1.00 69.81 93 ASP A O 1
ATOM 735 N N . ILE A 1 94 ? -13.237 16.199 14.497 1.00 71.88 94 ILE A N 1
ATOM 736 C CA . ILE A 1 94 ? -12.411 16.755 13.415 1.00 71.88 94 ILE A CA 1
ATOM 737 C C . ILE A 1 94 ? -11.110 15.955 13.284 1.00 71.88 94 ILE A C 1
ATOM 739 O O . ILE A 1 94 ? -10.757 15.535 12.182 1.00 71.88 94 ILE A O 1
ATOM 743 N N . ALA A 1 95 ? -10.434 15.681 14.403 1.00 73.69 95 ALA A N 1
ATOM 744 C CA . ALA A 1 95 ? -9.196 14.906 14.414 1.00 73.69 95 ALA A CA 1
ATOM 745 C C . ALA A 1 95 ? -9.391 13.484 13.855 1.00 73.69 95 ALA A C 1
ATOM 747 O O . ALA A 1 95 ? -8.547 12.986 13.109 1.00 73.69 95 ALA A O 1
ATOM 748 N N . ALA A 1 96 ? -10.521 12.838 14.155 1.00 70.19 96 ALA A N 1
ATOM 749 C CA . ALA A 1 96 ? -10.834 11.513 13.626 1.00 70.19 96 ALA A CA 1
ATOM 750 C C . ALA A 1 96 ? -11.083 11.517 12.108 1.00 70.19 96 ALA A C 1
ATOM 752 O O . ALA A 1 96 ? -10.648 10.599 11.404 1.00 70.19 96 ALA A O 1
ATOM 753 N N . LEU A 1 97 ? -11.746 12.555 11.581 1.00 72.19 97 LEU A N 1
ATOM 754 C CA . LEU A 1 97 ? -11.919 12.740 10.137 1.00 72.19 97 LEU A CA 1
ATOM 755 C C . LEU A 1 97 ? -10.573 12.978 9.435 1.00 72.19 97 LEU A C 1
ATOM 757 O O . LEU A 1 97 ? -10.311 12.365 8.400 1.00 72.19 97 LEU A O 1
ATOM 761 N N . GLU A 1 98 ? -9.693 13.792 10.018 1.00 76.62 98 GLU A N 1
ATOM 762 C CA . GLU A 1 98 ? -8.347 14.034 9.484 1.00 76.62 98 GLU A CA 1
ATOM 763 C C . GLU A 1 98 ? -7.476 12.771 9.506 1.00 76.62 98 GLU A C 1
ATOM 765 O O . GLU A 1 98 ? -6.806 12.455 8.520 1.00 76.62 98 GLU A O 1
ATOM 770 N N . ALA A 1 99 ? -7.512 12.001 10.598 1.00 77.56 99 ALA A N 1
ATOM 771 C CA . ALA A 1 99 ? -6.788 10.737 10.706 1.00 77.56 99 ALA A CA 1
ATOM 772 C C . ALA A 1 99 ? -7.240 9.738 9.631 1.00 77.56 99 ALA A C 1
ATOM 774 O O . ALA A 1 99 ? -6.416 9.026 9.045 1.00 77.56 99 ALA A O 1
ATOM 775 N N . ARG A 1 100 ? -8.547 9.695 9.347 1.00 76.56 100 ARG A N 1
ATOM 776 C CA . ARG A 1 100 ? -9.127 8.847 8.301 1.00 76.56 100 ARG A CA 1
ATOM 777 C C . ARG A 1 100 ? -8.598 9.250 6.927 1.00 76.56 100 ARG A C 1
ATOM 779 O O . ARG A 1 100 ? -8.146 8.396 6.165 1.00 76.56 100 ARG A O 1
ATOM 786 N N . ASP A 1 101 ? -8.638 10.540 6.620 1.00 78.88 101 ASP A N 1
ATOM 787 C CA . ASP A 1 101 ? -8.194 11.058 5.328 1.00 78.88 101 ASP A CA 1
ATOM 788 C C . ASP A 1 101 ? -6.683 10.844 5.134 1.00 78.88 101 ASP A C 1
ATOM 790 O O . ASP A 1 101 ? -6.242 10.463 4.048 1.00 78.88 101 ASP A O 1
ATOM 794 N N . LEU A 1 102 ? -5.892 10.961 6.205 1.00 84.50 102 LEU A N 1
ATOM 795 C CA . LEU A 1 102 ? -4.469 10.620 6.197 1.00 84.50 102 LEU A CA 1
ATOM 796 C C . LEU A 1 102 ? -4.227 9.129 5.911 1.00 84.50 102 LEU A C 1
ATOM 798 O O . LEU A 1 102 ? -3.332 8.790 5.130 1.00 84.50 102 LEU A O 1
ATOM 802 N N . LEU A 1 103 ? -5.004 8.232 6.524 1.00 82.50 103 LEU A N 1
ATOM 803 C CA . LEU A 1 103 ? -4.902 6.792 6.275 1.00 82.50 103 LEU A CA 1
ATOM 804 C C . LEU A 1 103 ? -5.241 6.462 4.816 1.00 82.50 103 LEU A C 1
ATOM 806 O O . LEU A 1 103 ? -4.503 5.715 4.171 1.00 82.50 103 LEU A O 1
ATOM 810 N N . PHE A 1 104 ? -6.285 7.077 4.260 1.00 79.81 104 PHE A N 1
ATOM 811 C CA . PHE A 1 104 ? -6.618 6.917 2.845 1.00 79.81 104 PHE A CA 1
ATOM 812 C C . PHE A 1 104 ? -5.536 7.457 1.913 1.00 79.81 104 PHE A C 1
ATOM 814 O O . PHE A 1 104 ? -5.188 6.788 0.939 1.00 79.81 104 PHE A O 1
ATOM 821 N N . ALA A 1 105 ? -4.954 8.617 2.221 1.00 85.25 105 ALA A N 1
ATOM 822 C CA . ALA A 1 105 ? -3.847 9.165 1.444 1.00 85.25 105 ALA A CA 1
ATOM 823 C C . ALA A 1 105 ? -2.648 8.202 1.413 1.00 85.25 105 ALA A C 1
ATOM 825 O O . ALA A 1 105 ? -2.084 7.949 0.348 1.00 85.25 105 ALA A O 1
ATOM 826 N N . ARG A 1 106 ? -2.302 7.599 2.559 1.00 86.75 106 ARG A N 1
ATOM 827 C CA . ARG A 1 106 ? -1.232 6.591 2.648 1.00 86.75 106 ARG A CA 1
ATOM 828 C C . ARG A 1 106 ? -1.557 5.317 1.873 1.00 86.75 106 ARG A C 1
ATOM 830 O O . ARG A 1 106 ? -0.679 4.795 1.193 1.00 86.75 106 ARG A O 1
ATOM 837 N N . LEU A 1 107 ? -2.800 4.836 1.923 1.00 85.50 107 LEU A N 1
ATOM 838 C CA . LEU A 1 107 ? -3.233 3.674 1.137 1.00 85.50 107 LEU A CA 1
ATOM 839 C C . LEU A 1 107 ? -3.135 3.938 -0.369 1.00 85.50 107 LEU A C 1
ATOM 841 O O . LEU A 1 107 ? -2.638 3.091 -1.111 1.00 85.50 107 LEU A O 1
ATOM 845 N N . LEU A 1 108 ? -3.561 5.120 -0.822 1.00 85.12 108 LEU A N 1
ATOM 846 C CA . LEU A 1 108 ? -3.457 5.513 -2.226 1.00 85.12 108 LEU A CA 1
ATOM 847 C C . LEU A 1 108 ? -1.994 5.628 -2.669 1.00 85.12 108 LEU A C 1
ATOM 849 O O . LEU A 1 108 ? -1.635 5.164 -3.749 1.00 85.12 108 LEU A O 1
ATOM 853 N N . GLN A 1 109 ? -1.142 6.199 -1.816 1.00 89.38 109 GLN A N 1
ATOM 854 C CA . GLN A 1 109 ? 0.294 6.289 -2.056 1.00 89.38 109 GLN A CA 1
ATOM 855 C C . GLN A 1 109 ? 0.936 4.899 -2.161 1.00 89.38 109 GLN A C 1
ATOM 857 O O . GLN A 1 109 ? 1.674 4.640 -3.111 1.00 89.38 109 GLN A O 1
ATOM 862 N N . TYR A 1 110 ? 0.636 3.995 -1.223 1.00 89.38 110 TYR A N 1
ATOM 863 C CA . TYR A 1 110 ? 1.138 2.621 -1.256 1.00 89.38 110 TYR A CA 1
ATOM 864 C C . TYR A 1 110 ? 0.681 1.895 -2.528 1.00 89.38 110 TYR A C 1
ATOM 866 O O . TYR A 1 110 ? 1.506 1.291 -3.211 1.00 89.38 110 TYR A O 1
ATOM 874 N N . ARG A 1 111 ? -0.594 2.035 -2.917 1.00 86.56 111 ARG A N 1
ATOM 875 C CA . ARG A 1 111 ? -1.111 1.489 -4.180 1.00 86.56 111 ARG A CA 1
ATOM 876 C C . ARG A 1 111 ? -0.328 2.002 -5.391 1.00 86.56 111 ARG A C 1
ATOM 878 O O . ARG A 1 111 ? 0.084 1.198 -6.221 1.00 86.56 111 ARG A O 1
ATOM 885 N N . ALA A 1 112 ? -0.105 3.312 -5.480 1.00 89.12 112 ALA A N 1
ATOM 886 C CA . ALA A 1 112 ? 0.634 3.909 -6.591 1.00 89.12 112 ALA A CA 1
ATOM 887 C C . ALA A 1 112 ? 2.066 3.360 -6.677 1.00 89.12 112 ALA A C 1
ATOM 889 O O . ALA A 1 112 ? 2.531 2.998 -7.756 1.00 89.12 112 ALA A O 1
ATOM 890 N N . PHE A 1 113 ? 2.756 3.233 -5.539 1.00 91.62 113 PHE A N 1
ATOM 891 C CA . PHE A 1 113 ? 4.084 2.623 -5.517 1.00 91.62 113 PHE A CA 1
ATOM 892 C C . PHE A 1 113 ? 4.057 1.141 -5.873 1.00 91.62 113 PHE A C 1
ATOM 894 O O . PHE A 1 113 ? 4.933 0.701 -6.607 1.00 91.62 113 PHE A O 1
ATOM 901 N N . LYS A 1 114 ? 3.055 0.380 -5.426 1.00 87.06 114 LYS A N 1
ATOM 902 C CA . LYS A 1 114 ? 2.909 -1.034 -5.789 1.00 87.06 114 LYS A CA 1
ATOM 903 C C . LYS A 1 114 ? 2.746 -1.210 -7.303 1.00 87.06 114 LYS A C 1
ATOM 905 O O . LYS A 1 114 ? 3.412 -2.052 -7.902 1.00 87.06 114 LYS A O 1
ATOM 910 N N . GLU A 1 115 ? 1.926 -0.370 -7.933 1.00 91.00 115 GLU A N 1
ATOM 911 C CA . GLU A 1 115 ? 1.737 -0.358 -9.389 1.00 91.00 115 GLU A CA 1
ATOM 912 C C . GLU A 1 115 ? 3.041 0.001 -10.128 1.00 91.00 115 GLU A C 1
ATOM 914 O O . GLU A 1 115 ? 3.444 -0.698 -11.062 1.00 91.00 115 GLU A O 1
ATOM 919 N N . ILE A 1 116 ? 3.757 1.035 -9.675 1.00 95.75 116 ILE A N 1
ATOM 920 C CA . ILE A 1 116 ? 5.042 1.451 -10.263 1.00 95.75 116 ILE A CA 1
ATOM 921 C C . ILE A 1 116 ? 6.119 0.371 -10.085 1.00 95.75 116 ILE A C 1
ATOM 923 O O . ILE A 1 116 ? 6.863 0.086 -11.023 1.00 95.75 116 ILE A O 1
ATOM 927 N N . SER A 1 117 ? 6.195 -0.267 -8.917 1.00 94.38 117 SER A N 1
ATOM 928 C CA . SER A 1 117 ? 7.122 -1.373 -8.653 1.00 94.38 117 SER A CA 1
ATOM 929 C C . SER A 1 117 ? 6.864 -2.556 -9.585 1.00 94.38 117 SER A C 1
ATOM 931 O O . SER A 1 117 ? 7.809 -3.112 -10.145 1.00 94.38 117 SER A O 1
ATOM 933 N N . SER A 1 118 ? 5.593 -2.895 -9.833 1.00 92.38 118 SER A N 1
ATOM 934 C CA . SER A 1 118 ? 5.219 -3.923 -10.814 1.00 92.38 118 SER A CA 1
ATOM 935 C C . SER A 1 118 ? 5.663 -3.550 -12.233 1.00 92.38 118 SER A C 1
ATOM 937 O O . SER A 1 118 ? 6.159 -4.401 -12.978 1.00 92.38 118 SER A O 1
ATOM 939 N N . TRP A 1 119 ? 5.515 -2.278 -12.613 1.00 96.06 119 TRP A N 1
ATOM 940 C CA . TRP A 1 119 ? 5.971 -1.780 -13.910 1.00 96.06 119 TRP A CA 1
ATOM 941 C C . TRP A 1 119 ? 7.499 -1.838 -14.050 1.00 96.06 119 TRP A C 1
ATOM 943 O O . TRP A 1 119 ? 8.004 -2.297 -15.079 1.00 96.06 119 TRP A O 1
ATOM 953 N N . PHE A 1 120 ? 8.243 -1.436 -13.015 1.00 96.75 120 PHE A N 1
ATOM 954 C CA . PHE A 1 120 ? 9.704 -1.536 -12.997 1.00 96.75 120 PHE A CA 1
ATOM 955 C C . PHE A 1 120 ? 10.174 -2.981 -13.094 1.00 96.75 120 PHE A C 1
A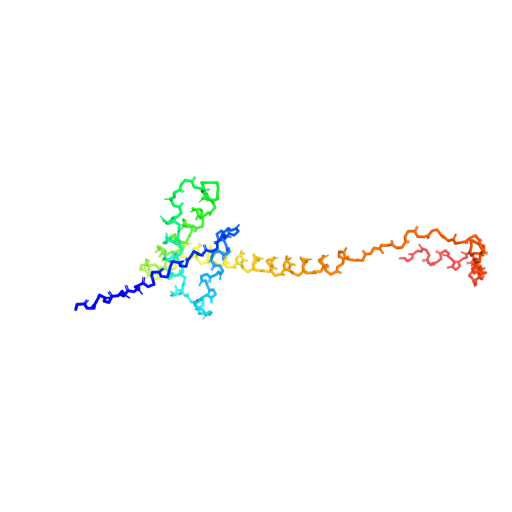TOM 957 O O . PHE A 1 120 ? 11.073 -3.262 -13.880 1.00 96.75 120 PHE A O 1
ATOM 964 N N . SER A 1 121 ? 9.561 -3.890 -12.335 1.00 95.56 121 SER A N 1
ATOM 965 C CA . SER A 1 121 ? 9.890 -5.317 -12.366 1.00 95.56 121 SER A CA 1
ATOM 966 C C . SER A 1 121 ? 9.736 -5.890 -13.778 1.00 95.56 121 SER A C 1
ATOM 968 O O . SER A 1 121 ? 10.683 -6.466 -14.309 1.00 95.56 121 SER A O 1
ATOM 970 N N . THR A 1 122 ? 8.603 -5.611 -14.430 1.00 95.88 122 THR A N 1
ATOM 971 C CA . THR A 1 122 ? 8.349 -6.030 -15.819 1.00 95.88 122 THR A CA 1
ATOM 972 C C . THR A 1 122 ? 9.364 -5.417 -16.788 1.00 95.88 122 THR A C 1
ATOM 974 O O . THR A 1 122 ? 9.898 -6.093 -17.665 1.00 95.88 122 THR A O 1
ATOM 977 N N . SER A 1 123 ? 9.661 -4.125 -16.634 1.00 95.19 123 SER A N 1
ATOM 978 C CA . SER A 1 123 ? 10.603 -3.415 -17.506 1.00 95.19 123 SER A CA 1
ATOM 979 C C . SER A 1 123 ? 12.030 -3.951 -17.364 1.00 95.19 123 SER A C 1
ATOM 981 O O . SER A 1 123 ? 12.717 -4.149 -18.362 1.00 95.19 123 SER A O 1
ATOM 983 N N . LEU A 1 124 ? 12.467 -4.233 -16.135 1.00 95.75 124 LEU A N 1
ATOM 984 C CA . LEU A 1 124 ? 13.768 -4.836 -15.852 1.00 95.75 124 LEU A CA 1
ATOM 985 C C . LEU A 1 124 ? 13.881 -6.237 -16.448 1.00 95.75 124 LEU A C 1
ATOM 987 O O . LEU A 1 124 ? 14.919 -6.568 -17.013 1.00 95.75 124 LEU A O 1
ATOM 991 N N . GLU A 1 125 ? 12.824 -7.044 -16.367 1.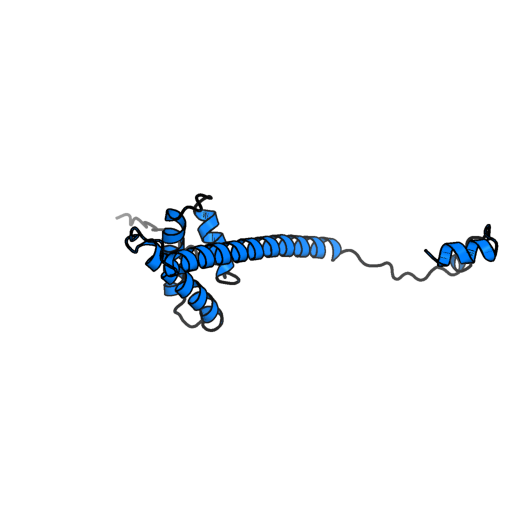00 95.38 125 GLU A N 1
ATOM 992 C CA . GLU A 1 125 ? 12.802 -8.376 -16.971 1.00 95.38 125 GLU A CA 1
ATOM 993 C C . GLU A 1 125 ? 12.956 -8.301 -18.499 1.00 95.38 125 GLU A C 1
ATOM 995 O O . GLU A 1 125 ? 13.787 -9.009 -19.070 1.00 95.38 125 GLU A O 1
ATOM 1000 N N . LEU A 1 126 ? 12.248 -7.377 -19.157 1.00 94.00 126 LEU A N 1
ATOM 1001 C CA . LEU A 1 126 ? 12.366 -7.148 -20.602 1.00 94.00 126 LEU A CA 1
ATOM 1002 C C . LEU A 1 126 ? 13.762 -6.668 -21.030 1.00 94.00 126 LEU A C 1
ATOM 1004 O O . LEU A 1 126 ? 14.246 -7.056 -22.096 1.00 94.00 126 LEU A O 1
ATOM 1008 N N . GLU A 1 127 ? 14.411 -5.822 -20.229 1.00 93.75 127 GLU A N 1
ATOM 1009 C CA . GLU A 1 127 ? 15.760 -5.315 -20.515 1.00 93.75 127 GLU A CA 1
ATOM 1010 C C . GLU A 1 127 ? 16.870 -6.284 -20.083 1.00 93.75 127 GLU A C 1
ATOM 1012 O O . GLU A 1 127 ? 17.990 -6.173 -20.575 1.00 93.75 127 GLU A O 1
ATOM 1017 N N . SER A 1 128 ? 16.581 -7.273 -19.228 1.00 95.06 128 SER A N 1
ATOM 1018 C CA . SER A 1 128 ? 17.577 -8.225 -18.703 1.00 95.06 128 SER A CA 1
ATOM 1019 C C . SER A 1 128 ? 18.304 -9.021 -19.793 1.00 95.06 128 SER A C 1
ATOM 1021 O O . SER A 1 128 ? 19.446 -9.443 -19.612 1.00 95.06 128 SER A O 1
ATOM 1023 N N . VAL A 1 129 ? 17.658 -9.195 -20.948 1.00 91.94 129 VAL A N 1
ATOM 1024 C CA . VAL A 1 129 ? 18.209 -9.888 -22.120 1.00 91.94 129 VAL A CA 1
ATOM 1025 C C . VAL A 1 129 ? 18.947 -8.956 -23.085 1.00 91.94 129 VAL A C 1
ATOM 1027 O O . VAL A 1 129 ? 19.537 -9.423 -24.061 1.00 91.94 129 VAL A O 1
ATOM 1030 N N . ARG A 1 130 ? 18.922 -7.638 -22.853 1.00 90.69 130 ARG A N 1
ATOM 1031 C CA . ARG A 1 130 ? 19.625 -6.660 -23.685 1.00 90.69 130 ARG A CA 1
ATOM 1032 C C . ARG A 1 130 ? 21.005 -6.392 -23.105 1.00 90.69 130 ARG A C 1
ATOM 1034 O O . ARG A 1 130 ? 21.156 -5.966 -21.967 1.00 90.69 130 ARG A O 1
ATOM 1041 N N . VAL A 1 131 ? 22.029 -6.607 -23.923 1.00 85.81 131 VAL A N 1
ATOM 1042 C CA . VAL A 1 131 ? 23.425 -6.377 -23.542 1.00 85.81 131 VAL A CA 1
ATOM 1043 C C . VAL A 1 131 ? 24.012 -5.314 -24.458 1.00 85.81 131 VAL A C 1
ATOM 1045 O O . VAL A 1 131 ? 23.826 -5.356 -25.678 1.00 85.81 131 VAL A O 1
ATOM 1048 N N . ALA A 1 132 ? 24.719 -4.347 -23.874 1.00 87.06 132 ALA A N 1
ATOM 1049 C CA . ALA A 1 132 ? 25.440 -3.349 -24.646 1.00 87.06 132 ALA A CA 1
ATOM 1050 C C . ALA A 1 132 ? 26.502 -4.030 -25.519 1.00 87.06 132 ALA A C 1
ATOM 1052 O O . ALA A 1 132 ? 27.209 -4.944 -25.093 1.00 87.06 132 ALA A O 1
ATOM 1053 N N . ARG A 1 133 ? 26.636 -3.575 -26.764 1.00 80.62 133 ARG A N 1
ATOM 1054 C CA . ARG A 1 133 ? 27.653 -4.106 -27.669 1.00 80.62 133 ARG A CA 1
ATOM 1055 C C . ARG A 1 133 ? 29.033 -3.595 -27.244 1.00 80.62 133 ARG A C 1
ATOM 1057 O O . ARG A 1 133 ? 29.415 -2.492 -27.614 1.00 80.62 133 ARG A O 1
ATOM 1064 N N . GLU A 1 134 ? 29.816 -4.419 -26.553 1.00 78.88 134 GLU A N 1
ATOM 1065 C CA . GLU A 1 134 ? 31.212 -4.119 -26.169 1.00 78.88 134 GLU A CA 1
ATOM 1066 C C . GLU A 1 134 ? 32.228 -4.330 -27.313 1.00 78.88 134 GLU A C 1
ATOM 1068 O O . GLU A 1 134 ? 33.399 -4.654 -27.102 1.00 78.88 134 GLU A O 1
ATOM 1073 N N . VAL A 1 135 ? 31.801 -4.180 -28.569 1.00 80.19 135 VAL A N 1
ATOM 1074 C CA . VAL A 1 135 ? 32.700 -4.374 -29.711 1.00 80.19 135 VAL A CA 1
ATOM 1075 C C . VAL A 1 135 ? 33.494 -3.094 -29.935 1.00 80.19 135 VAL A C 1
ATOM 1077 O O . VAL A 1 135 ? 32.928 -2.032 -30.190 1.00 80.19 135 VAL A O 1
ATOM 1080 N N . ARG A 1 136 ? 34.825 -3.197 -29.868 1.00 73.62 136 ARG A N 1
ATOM 1081 C CA . ARG A 1 136 ? 35.721 -2.116 -30.295 1.00 73.62 136 ARG A CA 1
ATOM 1082 C C . ARG A 1 136 ? 35.449 -1.788 -31.765 1.00 73.62 136 ARG A C 1
ATOM 1084 O O . ARG A 1 136 ? 35.288 -2.700 -32.569 1.00 73.62 136 ARG A O 1
ATOM 1091 N N . LEU A 1 137 ? 35.458 -0.501 -32.119 1.00 76.12 137 LEU A N 1
ATOM 1092 C CA . LEU A 1 137 ? 35.473 -0.073 -33.522 1.00 76.12 137 LEU A CA 1
ATOM 1093 C C . LEU A 1 137 ? 36.595 -0.815 -34.261 1.00 76.12 137 LEU A C 1
ATOM 1095 O O . LEU A 1 137 ? 37.757 -0.743 -33.840 1.00 76.12 137 LEU A O 1
ATOM 1099 N N . GLU A 1 138 ? 36.240 -1.537 -35.330 1.00 79.12 138 GLU A N 1
ATOM 1100 C CA . GLU A 1 138 ? 37.234 -2.203 -36.172 1.00 79.12 138 GLU A CA 1
ATOM 1101 C C . GLU A 1 138 ? 38.210 -1.157 -36.716 1.00 79.12 138 GLU A C 1
ATOM 1103 O O . GLU A 1 138 ? 37.859 0.007 -36.935 1.00 79.12 138 GLU A O 1
ATOM 1108 N N . GLU A 1 139 ? 39.457 -1.570 -36.922 1.00 76.56 139 GLU A N 1
ATOM 1109 C CA . GLU A 1 139 ? 40.561 -0.664 -37.241 1.00 76.56 139 GLU A CA 1
ATOM 1110 C C . GLU A 1 139 ? 40.295 0.169 -38.506 1.00 76.56 139 GLU A C 1
ATOM 1112 O O . GLU A 1 139 ? 40.611 1.357 -38.541 1.00 76.56 139 GLU A O 1
ATOM 1117 N N . THR A 1 140 ? 39.589 -0.414 -39.478 1.00 77.94 140 THR A N 1
ATOM 1118 C CA . THR A 1 140 ? 39.140 0.233 -40.718 1.00 77.94 140 THR A CA 1
ATOM 1119 C C . THR A 1 140 ? 38.203 1.424 -40.478 1.00 77.94 140 THR A C 1
ATOM 1121 O O . THR A 1 140 ? 38.265 2.408 -41.212 1.00 77.94 140 THR A O 1
ATOM 1124 N N . TYR A 1 141 ? 37.365 1.382 -39.435 1.00 76.06 141 TYR A N 1
ATOM 1125 C CA . TYR A 1 141 ? 36.400 2.444 -39.114 1.00 76.06 141 TYR A CA 1
ATOM 1126 C C . TYR A 1 141 ? 36.910 3.448 -38.080 1.00 76.06 141 TYR A C 1
ATOM 1128 O O . TYR A 1 141 ? 36.300 4.500 -37.896 1.00 76.06 141 TYR A O 1
ATOM 1136 N N . ARG A 1 142 ? 38.055 3.186 -37.437 1.00 72.44 142 ARG A N 1
ATOM 1137 C CA . ARG A 1 142 ? 38.631 4.076 -36.412 1.00 72.44 142 ARG A CA 1
ATOM 1138 C C . ARG A 1 142 ? 38.944 5.483 -36.944 1.00 72.44 142 ARG A C 1
ATOM 1140 O O . ARG A 1 142 ? 38.910 6.452 -36.185 1.00 72.44 142 ARG A O 1
ATOM 1147 N N . ASN A 1 143 ? 39.219 5.590 -38.244 1.00 74.06 143 ASN A N 1
ATOM 1148 C CA . ASN A 1 143 ? 39.614 6.834 -38.907 1.00 74.06 143 ASN A CA 1
ATOM 1149 C C . ASN A 1 143 ? 38.529 7.427 -39.822 1.00 74.06 143 ASN A C 1
ATOM 1151 O O . ASN A 1 143 ? 38.752 8.491 -40.391 1.00 74.06 143 ASN A O 1
ATOM 1155 N N . LEU A 1 144 ? 37.350 6.801 -39.932 1.00 78.12 144 LEU A N 1
ATOM 1156 C CA . LEU A 1 144 ? 36.208 7.312 -40.706 1.00 78.12 144 LEU A CA 1
ATOM 1157 C C . LEU A 1 144 ? 35.445 8.395 -39.924 1.00 78.12 144 LEU A C 1
ATOM 1159 O O . LEU A 1 144 ? 34.235 8.313 -39.718 1.00 78.12 144 LEU A O 1
ATOM 1163 N N . ARG A 1 145 ? 36.165 9.409 -39.436 1.00 72.94 145 ARG A N 1
ATOM 1164 C CA . ARG A 1 145 ? 35.525 10.568 -38.808 1.00 72.94 145 ARG A CA 1
ATOM 1165 C C . ARG A 1 145 ? 34.869 11.403 -39.908 1.00 72.94 145 ARG A C 1
ATOM 1167 O O . ARG A 1 145 ? 35.532 11.651 -40.915 1.00 72.94 145 ARG A O 1
ATOM 1174 N N . PRO A 1 146 ? 33.608 11.837 -39.738 1.00 79.38 146 PRO A N 1
ATOM 1175 C CA . PRO A 1 146 ? 33.016 12.780 -40.674 1.00 79.38 146 PRO A CA 1
ATOM 1176 C C . PRO A 1 146 ? 33.884 14.039 -40.724 1.00 79.38 146 PRO A C 1
ATOM 1178 O O . PRO A 1 146 ? 34.415 14.471 -39.695 1.00 79.38 146 PRO A O 1
ATOM 1181 N N . GLU A 1 147 ? 34.048 14.611 -41.915 1.00 77.75 147 GLU A N 1
ATOM 1182 C CA . GLU A 1 147 ? 34.732 15.892 -42.045 1.00 77.75 147 GLU A CA 1
ATOM 1183 C C . GLU A 1 147 ? 33.958 16.939 -41.249 1.00 77.75 147 GLU A C 1
ATOM 1185 O O . GLU A 1 147 ? 32.763 17.162 -41.455 1.00 77.75 147 GLU A O 1
ATOM 1190 N N . LEU A 1 148 ? 34.645 17.547 -40.286 1.00 78.38 148 LEU A N 1
ATOM 1191 C CA . LEU A 1 148 ? 34.065 18.582 -39.455 1.00 78.38 148 LEU A CA 1
ATOM 1192 C C . LEU A 1 148 ? 33.996 19.867 -40.277 1.00 78.38 148 LEU A C 1
ATOM 1194 O O . LEU A 1 148 ? 34.952 20.641 -40.335 1.00 78.38 148 LEU A O 1
ATOM 1198 N N . VAL A 1 149 ? 32.862 20.069 -40.940 1.00 81.31 149 VAL A N 1
ATOM 1199 C CA . VAL A 1 149 ? 32.558 21.317 -41.635 1.00 81.31 149 VAL A CA 1
ATOM 1200 C C . VAL A 1 149 ? 32.132 22.338 -40.586 1.00 81.31 149 VAL A C 1
ATOM 1202 O O . VAL A 1 149 ? 30.970 22.404 -40.190 1.00 81.31 149 VAL A O 1
ATOM 1205 N N . TRP A 1 150 ? 33.091 23.124 -40.102 1.00 79.19 150 TRP A N 1
ATOM 1206 C CA . TRP A 1 150 ? 32.802 24.278 -39.256 1.00 79.19 150 TRP A CA 1
ATOM 1207 C C . TRP A 1 150 ? 32.140 25.365 -40.105 1.00 79.19 150 TRP A C 1
ATOM 1209 O O . TRP A 1 150 ? 32.811 26.099 -40.823 1.00 79.19 150 TRP A O 1
ATOM 1219 N N . SER A 1 151 ? 30.812 25.462 -40.035 1.00 82.94 151 SER A N 1
ATOM 1220 C CA . SER A 1 151 ? 30.045 26.542 -40.673 1.00 82.94 151 SER A CA 1
ATOM 1221 C C . SER A 1 151 ? 29.948 27.807 -39.816 1.00 82.94 151 SER A C 1
ATOM 1223 O O . SER A 1 151 ? 29.328 28.779 -40.236 1.00 82.94 151 SER A O 1
ATOM 1225 N N . THR A 1 152 ? 30.500 27.774 -38.604 1.00 84.81 152 THR A N 1
ATOM 1226 C CA . THR A 1 152 ? 30.265 28.771 -37.558 1.00 84.81 152 THR A CA 1
ATOM 1227 C C . THR A 1 152 ? 31.557 29.508 -37.243 1.00 84.81 152 THR A C 1
ATOM 1229 O O . THR A 1 152 ? 32.588 28.872 -37.025 1.00 84.81 152 THR A O 1
ATOM 1232 N N . ASP A 1 153 ? 31.488 30.836 -37.193 1.00 85.94 153 ASP A N 1
ATOM 1233 C CA . ASP A 1 153 ? 32.631 31.677 -36.829 1.00 85.94 153 ASP A CA 1
ATOM 1234 C C . ASP A 1 153 ? 32.760 31.835 -35.300 1.00 85.94 153 ASP A C 1
ATOM 1236 O O . ASP A 1 153 ? 31.820 31.548 -34.551 1.00 85.94 153 ASP A O 1
ATOM 1240 N N . LEU A 1 154 ? 33.913 32.303 -34.815 1.00 85.94 154 LEU A N 1
ATOM 1241 C CA . LEU A 1 154 ? 34.230 32.368 -33.378 1.00 85.94 154 LEU A CA 1
ATOM 1242 C C . LEU A 1 154 ? 33.174 33.149 -32.565 1.00 85.94 154 LEU A C 1
ATOM 1244 O O . LEU A 1 154 ? 32.780 32.724 -31.476 1.00 85.94 154 LEU A O 1
ATOM 1248 N N . GLU A 1 155 ? 32.680 34.267 -33.104 1.00 84.25 155 GLU A N 1
ATOM 1249 C CA . GLU A 1 155 ? 31.630 35.071 -32.462 1.00 84.25 155 GLU A CA 1
ATOM 1250 C C . GLU A 1 155 ? 30.305 34.310 -32.362 1.00 84.25 155 GLU A C 1
ATOM 1252 O O . GLU A 1 155 ? 29.668 34.302 -31.308 1.00 84.25 155 GLU A O 1
ATOM 1257 N N . GLN A 1 156 ? 29.909 33.616 -33.427 1.00 85.00 156 GLN A N 1
ATOM 1258 C CA . GLN A 1 156 ? 28.666 32.846 -33.464 1.00 85.00 156 GLN A CA 1
ATOM 1259 C C . GLN A 1 156 ? 28.720 31.647 -32.507 1.00 85.00 156 GLN A C 1
ATOM 1261 O O . GLN A 1 156 ? 27.732 31.329 -31.846 1.00 85.00 156 GLN A O 1
ATOM 1266 N N . PHE A 1 157 ? 29.890 31.016 -32.370 1.00 86.38 157 PHE A N 1
ATOM 1267 C CA . PHE A 1 157 ? 30.106 29.956 -31.388 1.00 86.38 157 PHE A CA 1
ATOM 1268 C C . PHE A 1 157 ? 29.963 30.477 -29.948 1.00 86.38 157 PHE A C 1
ATOM 1270 O O . PHE A 1 157 ? 29.346 29.820 -29.110 1.00 86.38 157 PHE A O 1
ATOM 1277 N N . SER A 1 158 ? 30.467 31.685 -29.670 1.00 85.19 158 SER A N 1
ATOM 1278 C CA . SER A 1 158 ? 30.360 32.311 -28.345 1.00 85.19 158 SER A CA 1
ATOM 1279 C C . SER A 1 158 ? 28.915 32.617 -27.932 1.00 85.19 158 SER A C 1
ATOM 1281 O O . SER A 1 158 ? 28.575 32.472 -26.761 1.00 85.19 158 SER A O 1
ATOM 1283 N N . GLN A 1 159 ? 28.051 32.976 -28.890 1.00 85.12 159 GLN A N 1
ATOM 1284 C CA . GLN A 1 159 ? 26.632 33.238 -28.638 1.00 85.12 159 GLN A CA 1
ATOM 1285 C C . GLN A 1 159 ? 25.862 31.957 -28.294 1.00 85.12 159 GLN A C 1
ATOM 1287 O O . GLN A 1 159 ? 25.019 31.976 -27.402 1.00 85.12 159 GLN A O 1
ATOM 1292 N N . LEU A 1 160 ? 26.169 30.836 -28.956 1.00 83.31 160 LEU A N 1
ATOM 1293 C CA . LEU A 1 160 ? 25.517 29.548 -28.686 1.00 83.31 160 LEU A CA 1
ATOM 1294 C C . LEU A 1 160 ? 25.865 28.979 -27.305 1.00 83.31 160 LEU A C 1
ATOM 1296 O O . LEU A 1 160 ? 25.034 28.309 -26.707 1.00 83.31 160 LEU A O 1
ATOM 1300 N N . ALA A 1 161 ? 27.068 29.249 -26.794 1.00 79.56 161 ALA A N 1
ATOM 1301 C CA . ALA A 1 161 ? 27.522 28.768 -25.486 1.00 79.56 161 ALA A CA 1
ATOM 1302 C C . ALA A 1 161 ? 26.972 29.572 -24.287 1.00 79.56 161 ALA A C 1
ATOM 1304 O O . ALA A 1 161 ? 27.250 29.218 -23.143 1.00 79.56 161 ALA A O 1
ATOM 1305 N N . GLN A 1 162 ? 26.247 30.670 -24.534 1.00 80.62 162 GLN A N 1
ATOM 1306 C CA . GLN A 1 162 ? 25.580 31.472 -23.499 1.00 80.62 162 GLN A CA 1
ATOM 1307 C C . GLN A 1 162 ? 24.106 31.078 -23.276 1.00 80.62 162 GLN A C 1
ATOM 1309 O O . GLN A 1 162 ? 23.474 31.636 -22.378 1.00 80.62 162 GLN A O 1
ATOM 1314 N N . LEU A 1 163 ? 23.570 30.149 -24.081 1.00 54.38 163 LEU A N 1
ATOM 1315 C CA . LEU A 1 163 ? 22.265 29.501 -23.886 1.00 54.38 163 LEU A CA 1
ATOM 1316 C C . LEU A 1 163 ? 22.394 28.289 -22.956 1.00 54.38 163 LEU A C 1
ATOM 1318 O O . LEU A 1 163 ? 21.455 28.087 -22.155 1.00 54.38 163 LEU A O 1
#

Radius of gyration: 30.24 Å; chains: 1; bounding box: 66×86×62 Å

Foldseek 3Di:
DDDDPPPPPPPPPPDDPQPALLSLLVVQLVVVPPPPDPVSLLVSLVVLVVVLVVPPDDDCPPRNVRSVVVNVLSVLLVVLSPDPDDPDDDPSNVVSVVSVVVSVVVSVVVVVVVVVVVVVVVVCVVCVPPDDPPDDDDPVCPPVDPPPPPPDDPVRVVVVVVD

pLDDT: mean 74.21, std 16.25, range [29.44, 96.75]